Protein AF-A0A2N6FD66-F1 (afdb_monomer_lite)

Structure (mmCIF, N/CA/C/O backbone):
data_AF-A0A2N6FD66-F1
#
_entry.id   AF-A0A2N6FD66-F1
#
loop_
_atom_site.group_PDB
_atom_site.id
_atom_site.type_symbol
_atom_site.label_atom_id
_atom_site.label_alt_id
_atom_site.label_comp_id
_atom_site.label_asym_id
_atom_site.label_entity_id
_atom_site.label_seq_id
_atom_site.pdbx_PDB_ins_code
_atom_site.Cartn_x
_atom_site.Cartn_y
_atom_site.Cartn_z
_atom_site.occupancy
_atom_site.B_iso_or_equiv
_atom_site.auth_seq_id
_atom_site.auth_comp_id
_atom_site.auth_asym_id
_atom_site.auth_atom_id
_atom_site.pdbx_PDB_model_num
ATOM 1 N N . LEU A 1 1 ? -3.215 10.072 -22.986 1.00 61.66 1 LEU A N 1
ATOM 2 C CA . LEU A 1 1 ? -4.309 9.114 -23.283 1.00 61.66 1 LEU A CA 1
ATOM 3 C C . LEU A 1 1 ? -3.879 7.659 -23.077 1.00 61.66 1 LEU A C 1
ATOM 5 O O . LEU A 1 1 ? -4.654 6.910 -22.506 1.00 61.66 1 LEU A O 1
ATOM 9 N N . LEU A 1 2 ? -2.648 7.268 -23.438 1.00 75.88 2 LEU A N 1
ATOM 10 C CA . LEU A 1 2 ? -2.167 5.877 -23.323 1.00 75.88 2 LEU A CA 1
ATOM 11 C C . LEU A 1 2 ? -2.160 5.300 -21.889 1.00 75.88 2 LEU A C 1
ATOM 13 O O . LEU A 1 2 ? -2.438 4.125 -21.712 1.00 75.88 2 LEU A O 1
ATOM 17 N N . MET A 1 3 ? -1.961 6.125 -20.858 1.00 81.44 3 MET A N 1
ATOM 18 C CA . MET A 1 3 ? -1.964 5.690 -19.447 1.00 81.44 3 MET A CA 1
ATOM 19 C C . MET A 1 3 ? -3.354 5.466 -18.827 1.00 81.44 3 MET A C 1
ATOM 21 O O . MET A 1 3 ? -3.463 4.837 -17.774 1.00 81.44 3 MET A O 1
ATOM 25 N N . GLN A 1 4 ? -4.420 6.012 -19.429 1.00 85.25 4 GLN A N 1
ATOM 26 C CA . GLN A 1 4 ? -5.766 5.996 -18.835 1.00 85.25 4 GLN A CA 1
ATOM 27 C C . GLN A 1 4 ? -6.360 4.585 -18.697 1.00 85.25 4 GLN A C 1
ATOM 29 O O . GLN A 1 4 ? -6.889 4.289 -17.626 1.00 85.25 4 GLN A O 1
ATOM 34 N N . PRO A 1 5 ? -6.260 3.694 -19.704 1.00 84.75 5 PRO A N 1
ATOM 35 C CA . PRO A 1 5 ? -6.760 2.326 -19.573 1.00 84.75 5 PRO A CA 1
ATOM 36 C C . PRO A 1 5 ? -6.063 1.543 -18.454 1.00 84.75 5 PRO A C 1
ATOM 38 O O . PRO A 1 5 ? -6.702 0.765 -17.753 1.00 84.75 5 PRO A O 1
ATOM 41 N N . ILE A 1 6 ? -4.767 1.792 -18.250 1.00 84.31 6 ILE A N 1
ATOM 42 C CA . ILE A 1 6 ? -3.965 1.113 -17.227 1.00 84.31 6 ILE A CA 1
ATOM 43 C C . ILE A 1 6 ? -4.369 1.582 -15.833 1.00 84.31 6 ILE A C 1
ATOM 45 O O . ILE A 1 6 ? -4.641 0.762 -14.961 1.00 84.31 6 ILE A O 1
ATOM 49 N N . HIS A 1 7 ? -4.497 2.897 -15.640 1.00 86.94 7 HIS A N 1
ATOM 50 C CA . HIS A 1 7 ? -4.981 3.452 -14.375 1.00 86.94 7 HIS A CA 1
ATOM 51 C C . HIS A 1 7 ? -6.390 2.966 -14.041 1.00 86.94 7 HIS A C 1
ATOM 53 O O . HIS A 1 7 ? -6.679 2.692 -12.880 1.00 86.94 7 HIS A O 1
ATOM 59 N N . LEU A 1 8 ? -7.260 2.823 -15.045 1.00 89.38 8 LEU A N 1
ATOM 60 C CA . LEU A 1 8 ? -8.603 2.291 -14.841 1.00 89.38 8 LEU A CA 1
ATOM 61 C C . LEU A 1 8 ? -8.563 0.840 -14.340 1.00 89.38 8 LEU A C 1
ATOM 63 O O . LEU A 1 8 ? -9.280 0.501 -13.401 1.00 89.38 8 LEU A O 1
ATOM 67 N N . ALA A 1 9 ? -7.714 -0.003 -14.934 1.00 89.06 9 ALA A N 1
ATOM 68 C CA . ALA A 1 9 ? -7.561 -1.396 -14.520 1.00 89.06 9 ALA A CA 1
ATOM 69 C C . ALA A 1 9 ? -6.971 -1.518 -13.104 1.00 89.06 9 ALA A C 1
ATOM 71 O O . ALA A 1 9 ? -7.523 -2.242 -12.275 1.00 89.06 9 ALA A O 1
ATOM 72 N N . ILE A 1 10 ? -5.900 -0.773 -12.806 1.00 87.75 10 ILE A N 1
ATOM 73 C CA . ILE A 1 10 ? -5.278 -0.752 -11.472 1.00 87.75 10 ILE A CA 1
ATOM 74 C C . ILE A 1 10 ? -6.279 -0.239 -10.432 1.00 87.75 10 ILE A C 1
ATOM 76 O O . ILE A 1 10 ? -6.500 -0.898 -9.419 1.00 87.75 10 ILE A O 1
ATOM 80 N N . GLY A 1 11 ? -6.948 0.883 -10.713 1.00 91.69 11 GLY A N 1
ATOM 81 C CA . GLY A 1 11 ? -7.931 1.480 -9.809 1.00 91.69 11 GLY A CA 1
ATOM 82 C C . GLY A 1 11 ? -9.134 0.572 -9.542 1.00 91.69 11 GLY A C 1
ATOM 83 O O . GLY A 1 11 ? -9.648 0.549 -8.426 1.00 91.69 11 GLY A O 1
ATOM 84 N N . LEU A 1 12 ? -9.563 -0.228 -10.525 1.00 95.06 12 LEU A N 1
ATOM 85 C CA . LEU A 1 12 ? -10.611 -1.231 -10.323 1.00 95.06 12 LEU A CA 1
ATOM 86 C C . LEU A 1 12 ? -10.163 -2.323 -9.341 1.00 95.06 12 LEU A C 1
ATOM 88 O O . LEU A 1 12 ? -10.900 -2.651 -8.410 1.00 95.06 12 LEU A O 1
ATOM 92 N N . VAL A 1 13 ? -8.960 -2.873 -9.530 1.00 93.44 13 VAL A N 1
ATOM 93 C CA . VAL A 1 13 ? -8.405 -3.914 -8.648 1.00 93.44 13 VAL A CA 1
ATOM 94 C C . VAL A 1 13 ? -8.184 -3.372 -7.234 1.00 93.44 13 VAL A C 1
ATOM 96 O O . VAL A 1 13 ? -8.580 -4.014 -6.260 1.00 93.44 13 VAL A O 1
ATOM 99 N N . GLU A 1 14 ? -7.619 -2.172 -7.108 1.00 93.69 14 GLU A N 1
ATOM 100 C CA . GLU A 1 14 ? -7.413 -1.499 -5.821 1.00 93.69 14 GLU A CA 1
ATOM 101 C C . GLU A 1 14 ? -8.743 -1.205 -5.112 1.00 93.69 14 GLU A C 1
ATOM 103 O O . GLU A 1 14 ? -8.880 -1.436 -3.905 1.00 93.69 14 GLU A O 1
ATOM 108 N N . GLY A 1 15 ? -9.755 -0.760 -5.860 1.00 96.38 15 GLY A N 1
ATOM 109 C CA . GLY A 1 15 ? -11.100 -0.534 -5.341 1.00 96.38 15 GLY A CA 1
ATOM 110 C C . GLY A 1 15 ? -11.723 -1.810 -4.774 1.00 96.38 15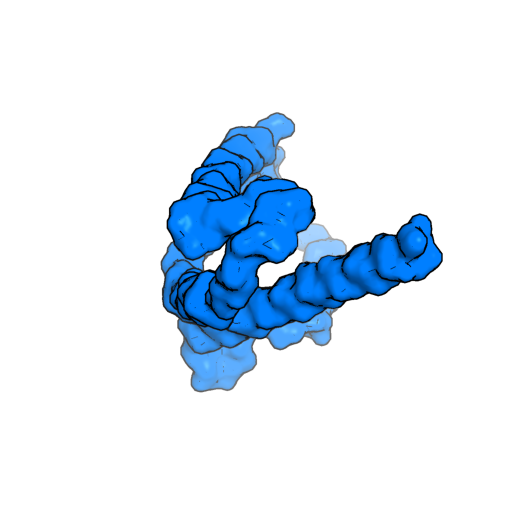 GLY A C 1
ATOM 111 O O . GLY A 1 15 ? -12.267 -1.792 -3.669 1.00 96.38 15 GLY A O 1
ATOM 112 N N . LEU A 1 16 ? -11.590 -2.939 -5.479 1.00 97.12 16 LEU A N 1
ATOM 113 C CA . LEU A 1 16 ? -12.058 -4.245 -4.999 1.00 97.12 16 LEU A CA 1
ATOM 114 C C . LEU A 1 16 ? -11.296 -4.715 -3.752 1.00 97.12 16 LEU A C 1
ATOM 116 O O . LEU A 1 16 ? -11.915 -5.204 -2.800 1.00 97.12 16 LEU A O 1
ATOM 120 N N . ALA A 1 17 ? -9.973 -4.536 -3.720 1.00 94.06 17 ALA A N 1
ATOM 121 C CA . ALA A 1 17 ? -9.157 -4.857 -2.550 1.00 94.06 17 ALA A CA 1
ATOM 122 C C . ALA A 1 17 ? -9.589 -4.025 -1.330 1.00 94.06 17 ALA A C 1
ATOM 124 O O . ALA A 1 17 ? -9.827 -4.567 -0.248 1.00 94.06 17 ALA A O 1
ATOM 125 N N . THR A 1 18 ? -9.794 -2.722 -1.522 1.00 94.62 18 THR A N 1
ATOM 126 C CA . THR A 1 18 ? -10.256 -1.800 -0.476 1.00 94.62 18 THR A CA 1
ATOM 127 C C . THR A 1 18 ? -11.651 -2.168 0.023 1.00 94.62 18 THR A C 1
ATOM 129 O O . THR A 1 18 ? -11.868 -2.269 1.231 1.00 94.62 18 THR A O 1
ATOM 132 N N . ALA A 1 19 ? -12.590 -2.435 -0.889 1.00 95.75 19 ALA A N 1
ATOM 133 C CA . ALA A 1 19 ? -13.940 -2.868 -0.537 1.00 95.75 19 ALA A CA 1
ATOM 134 C C . ALA A 1 19 ? -13.919 -4.161 0.290 1.00 95.75 19 ALA A C 1
ATOM 136 O O . ALA A 1 19 ? -14.624 -4.263 1.292 1.00 95.75 19 ALA A O 1
ATOM 137 N N . THR A 1 20 ? -13.056 -5.114 -0.073 1.00 95.06 20 THR A N 1
ATOM 138 C CA . THR A 1 20 ? -12.879 -6.369 0.671 1.00 95.06 20 THR A CA 1
ATOM 139 C C . THR A 1 20 ? -12.423 -6.110 2.106 1.00 95.06 20 THR A C 1
ATOM 141 O O . THR A 1 20 ? -12.998 -6.665 3.043 1.00 95.06 20 THR A O 1
ATOM 144 N N . VAL A 1 21 ? -11.440 -5.224 2.306 1.00 92.94 21 VAL A N 1
ATOM 145 C CA . VAL A 1 21 ? -10.968 -4.845 3.649 1.00 92.94 21 VAL A CA 1
ATOM 146 C C . VAL A 1 21 ? -12.076 -4.163 4.454 1.00 92.94 21 VAL A C 1
ATOM 148 O O . VAL A 1 21 ? -12.266 -4.491 5.625 1.00 92.94 21 VAL A O 1
ATOM 151 N N . ILE A 1 22 ? -12.841 -3.256 3.840 1.00 92.56 22 ILE A N 1
ATOM 152 C CA . ILE A 1 22 ? -13.953 -2.563 4.508 1.00 92.56 22 ILE A CA 1
ATOM 153 C C . ILE A 1 22 ? -15.044 -3.554 4.924 1.00 92.56 22 ILE A C 1
ATOM 155 O O . ILE A 1 22 ? -15.485 -3.516 6.069 1.00 92.56 22 ILE A O 1
ATOM 159 N N . ILE A 1 23 ? -15.450 -4.470 4.038 1.00 93.00 23 ILE A N 1
ATOM 160 C CA . ILE A 1 23 ? -16.459 -5.500 4.339 1.00 93.00 23 ILE A CA 1
ATOM 161 C C . ILE A 1 23 ? -15.958 -6.441 5.442 1.00 93.00 23 ILE A C 1
ATOM 163 O O . ILE A 1 23 ? -16.711 -6.780 6.359 1.00 93.00 23 ILE A O 1
ATOM 167 N N . PHE A 1 24 ? -14.682 -6.835 5.405 1.00 92.00 24 PHE A N 1
ATOM 168 C CA . PHE A 1 24 ? -14.067 -7.622 6.473 1.00 92.00 24 PHE A CA 1
ATOM 169 C C . PHE A 1 24 ? -14.116 -6.886 7.817 1.00 92.00 24 PHE A C 1
ATOM 171 O O . PHE A 1 24 ? -14.499 -7.477 8.824 1.00 92.00 24 PHE A O 1
ATOM 178 N N . LEU A 1 25 ? -13.799 -5.590 7.851 1.00 89.69 25 LEU A N 1
ATOM 179 C CA . LEU A 1 25 ? -13.914 -4.788 9.071 1.00 89.69 25 LEU A CA 1
ATOM 180 C C . LEU A 1 25 ? -15.368 -4.649 9.531 1.00 89.69 25 LEU A C 1
ATOM 182 O O . LEU A 1 25 ? -15.631 -4.821 10.717 1.00 89.69 25 LEU A O 1
ATOM 186 N N . ALA A 1 26 ? -16.306 -4.402 8.616 1.00 88.38 26 ALA A N 1
ATOM 187 C CA . ALA A 1 26 ? -17.731 -4.272 8.921 1.00 88.38 26 ALA A CA 1
ATOM 188 C C . ALA A 1 26 ? -18.312 -5.547 9.546 1.00 88.38 26 ALA A C 1
ATOM 190 O O . ALA A 1 26 ? -19.139 -5.480 10.450 1.00 88.38 26 ALA A O 1
ATOM 191 N N . THR A 1 27 ? -17.857 -6.713 9.086 1.00 87.12 27 THR A N 1
ATOM 192 C CA . THR A 1 27 ? -18.321 -8.017 9.578 1.00 87.12 27 THR A CA 1
ATOM 193 C C . THR A 1 27 ? -17.593 -8.456 10.846 1.00 87.12 27 THR A C 1
ATOM 195 O O . THR A 1 27 ? -18.226 -8.928 11.789 1.00 87.12 27 THR A O 1
ATOM 198 N N . ALA A 1 28 ? -16.270 -8.286 10.907 1.00 86.56 28 ALA A N 1
ATOM 199 C CA . ALA A 1 28 ? -15.470 -8.714 12.050 1.00 86.56 28 ALA A CA 1
ATOM 200 C C . ALA A 1 28 ? -15.584 -7.755 13.245 1.00 86.56 28 ALA A C 1
ATOM 202 O O . ALA A 1 28 ? -15.521 -8.204 14.392 1.00 86.56 28 ALA A O 1
ATOM 203 N N . ARG A 1 29 ? -15.700 -6.443 12.991 1.00 82.50 29 ARG A N 1
ATOM 204 C CA . ARG A 1 29 ? -15.714 -5.352 13.983 1.00 82.50 29 ARG A CA 1
ATOM 205 C C . ARG A 1 29 ? -16.618 -4.184 13.545 1.00 82.50 29 ARG A C 1
ATOM 207 O O . ARG A 1 29 ? -16.110 -3.082 13.318 1.00 82.50 29 ARG A O 1
ATOM 214 N N . PRO A 1 30 ? -17.947 -4.391 13.509 1.00 80.31 30 PRO A N 1
ATOM 215 C CA . PRO A 1 30 ? -18.909 -3.331 13.187 1.00 80.31 30 PRO A CA 1
ATOM 216 C C . PRO A 1 30 ? -18.763 -2.107 14.105 1.00 80.31 30 PRO A C 1
ATOM 218 O O . PRO A 1 30 ? -18.893 -0.982 13.636 1.00 80.31 30 PRO A O 1
ATOM 221 N N . ASP A 1 31 ? -18.330 -2.312 15.360 1.00 79.56 31 ASP A N 1
ATOM 222 C CA . ASP A 1 31 ? -18.060 -1.239 16.333 1.00 79.56 31 ASP A CA 1
ATOM 223 C C . ASP A 1 31 ? -17.068 -0.156 15.846 1.00 79.56 31 ASP A C 1
ATOM 225 O O . ASP A 1 31 ? -16.971 0.899 16.461 1.00 79.56 31 ASP A O 1
ATOM 229 N N . ILE A 1 32 ? -16.254 -0.427 14.816 1.00 78.94 32 ILE A N 1
ATOM 230 C CA . ILE A 1 32 ? -15.319 0.558 14.238 1.00 78.94 32 ILE A CA 1
ATOM 231 C C . ILE A 1 32 ? -16.052 1.539 13.312 1.00 78.94 32 ILE A C 1
ATOM 233 O O . ILE A 1 32 ? -15.611 2.677 13.150 1.00 78.94 32 ILE A O 1
ATOM 237 N N . LEU A 1 33 ? -17.130 1.077 12.675 1.00 75.94 33 LEU A N 1
ATOM 238 C CA . LEU A 1 33 ? -17.920 1.840 11.711 1.00 75.94 33 LEU A CA 1
ATOM 239 C C . LEU A 1 33 ? -19.091 2.556 12.387 1.00 75.94 33 LEU A C 1
ATOM 241 O O . LEU A 1 33 ? -19.465 3.649 11.962 1.00 75.94 33 LEU A O 1
ATOM 245 N N . ASP A 1 34 ? -19.620 1.969 13.459 1.00 71.50 34 ASP A N 1
ATOM 246 C CA . ASP A 1 34 ? -20.636 2.596 14.292 1.00 71.50 34 ASP A CA 1
ATOM 247 C C . ASP A 1 34 ? -20.009 3.728 15.125 1.00 71.50 34 ASP A C 1
ATOM 249 O O . ASP A 1 34 ? -18.950 3.585 15.739 1.00 71.50 34 ASP A O 1
ATOM 253 N N . GLY A 1 35 ? -20.640 4.904 15.113 1.00 62.16 35 GLY A N 1
ATOM 254 C CA . GLY A 1 35 ? -20.122 6.105 15.770 1.00 62.16 35 GLY A CA 1
ATOM 255 C C . GLY A 1 35 ? -19.907 5.965 17.288 1.00 62.16 35 GLY A C 1
ATOM 256 O O . GLY A 1 35 ? -20.415 5.064 17.954 1.00 62.16 35 GLY A O 1
ATOM 257 N N . VAL A 1 36 ? -19.175 6.934 17.852 1.00 59.06 36 VAL A N 1
ATOM 258 C CA . VAL A 1 36 ? -18.703 6.971 19.255 1.00 59.06 36 VAL A CA 1
ATOM 259 C C . VAL A 1 36 ? -19.819 6.781 20.299 1.00 59.06 36 VAL A C 1
ATOM 261 O O . VAL A 1 36 ? -19.550 6.257 21.378 1.00 59.06 36 VAL A O 1
ATOM 264 N N . GLU A 1 37 ? -21.063 7.157 19.992 1.00 55.31 37 GLU A N 1
ATOM 265 C CA . GLU A 1 37 ? -22.193 7.066 20.929 1.00 55.31 37 GLU A CA 1
ATOM 266 C C . GLU A 1 37 ? -22.656 5.625 21.204 1.00 55.31 37 GLU A C 1
ATOM 268 O O . GLU A 1 37 ? -23.060 5.325 22.325 1.00 55.31 37 GLU A O 1
ATOM 273 N N . VAL A 1 38 ? -22.521 4.701 20.242 1.00 51.88 38 VAL A N 1
ATOM 274 C CA . VAL A 1 38 ? -22.852 3.273 20.448 1.00 51.88 38 VAL A CA 1
ATOM 275 C C . VAL A 1 38 ? -21.690 2.538 21.132 1.00 51.88 38 VAL A C 1
ATOM 277 O O . VAL A 1 38 ? -21.896 1.652 21.965 1.00 51.88 38 VAL A O 1
ATOM 280 N N . ALA A 1 39 ? -20.452 2.969 20.869 1.00 51.91 39 ALA A N 1
ATOM 281 C CA . ALA A 1 39 ? -19.235 2.390 21.441 1.00 51.91 39 ALA A CA 1
ATOM 282 C C . ALA A 1 39 ? -19.123 2.542 22.973 1.00 51.91 39 ALA A C 1
ATOM 284 O O . ALA A 1 39 ? -18.397 1.778 23.606 1.00 51.91 39 ALA A O 1
ATOM 285 N N . ALA A 1 40 ? -19.841 3.491 23.585 1.00 52.81 40 ALA A N 1
ATOM 286 C CA . ALA A 1 40 ? -19.893 3.643 25.042 1.00 52.81 40 ALA A CA 1
ATOM 287 C C . ALA A 1 40 ? -20.742 2.557 25.737 1.00 52.81 40 ALA A C 1
ATOM 289 O O . ALA A 1 40 ? -20.496 2.245 26.902 1.00 52.81 40 ALA A O 1
ATOM 290 N N . ALA A 1 41 ? -21.713 1.964 25.031 1.00 52.34 41 ALA A N 1
ATOM 291 C CA . ALA A 1 41 ? -22.584 0.906 25.550 1.00 52.34 41 ALA A CA 1
ATOM 292 C C . ALA A 1 41 ? -22.074 -0.512 25.219 1.00 52.34 41 ALA A C 1
ATOM 294 O O . ALA A 1 41 ? -22.431 -1.478 25.895 1.00 52.34 41 ALA A O 1
ATOM 295 N N . GLN A 1 42 ? -21.219 -0.644 24.200 1.00 53.97 42 GLN A N 1
ATOM 296 C CA . GLN A 1 42 ? -20.722 -1.924 23.702 1.00 53.97 42 GLN A CA 1
ATOM 297 C C . GLN A 1 42 ? -19.352 -2.250 24.314 1.00 53.97 42 GLN A C 1
ATOM 299 O O . GLN A 1 42 ? -18.378 -1.518 24.153 1.00 53.97 42 GLN A O 1
ATOM 304 N N . GLN A 1 43 ? -19.266 -3.371 25.032 1.00 56.69 43 GLN A N 1
ATOM 305 C CA . GLN A 1 43 ? -18.043 -3.885 25.649 1.00 56.69 43 GLN A CA 1
ATOM 306 C C . GLN A 1 43 ? -16.898 -3.907 24.616 1.00 56.69 43 GLN A C 1
ATOM 308 O O . GLN A 1 43 ? -16.943 -4.684 23.663 1.00 56.69 43 GLN A O 1
ATOM 313 N N . VAL A 1 44 ? -15.893 -3.034 24.776 1.00 60.97 44 VAL A N 1
ATOM 314 C CA . VAL A 1 44 ? -14.823 -2.802 23.788 1.00 60.97 44 VAL A CA 1
ATOM 315 C C . VAL A 1 44 ? -14.096 -4.113 23.479 1.00 60.97 44 VAL A C 1
ATOM 317 O O . VAL A 1 44 ? -13.201 -4.544 24.209 1.00 60.97 44 VAL A O 1
ATOM 320 N N . ARG A 1 45 ? -14.479 -4.781 22.385 1.00 66.44 45 ARG A N 1
ATOM 321 C CA . ARG A 1 45 ? -13.815 -6.011 21.948 1.00 66.44 45 ARG A CA 1
ATOM 322 C C . ARG A 1 45 ? -12.374 -5.693 21.550 1.00 66.44 45 ARG A C 1
ATOM 324 O O . ARG A 1 45 ? -12.068 -4.659 20.949 1.00 66.44 45 ARG A O 1
ATOM 331 N N . SER A 1 46 ? -11.459 -6.600 21.868 1.00 76.56 46 SER A N 1
ATOM 332 C CA . SER A 1 46 ? -10.038 -6.454 21.540 1.00 76.56 46 SER A CA 1
ATOM 333 C C . SER A 1 46 ? -9.830 -6.422 20.017 1.00 76.56 46 SER A C 1
ATOM 335 O O . SER A 1 46 ? -10.300 -7.306 19.302 1.00 76.56 46 SER A O 1
ATOM 337 N N . LEU A 1 47 ? -9.109 -5.417 19.503 1.00 83.06 47 LEU A N 1
ATOM 338 C CA . LEU A 1 47 ? -8.739 -5.316 18.077 1.00 83.06 47 LEU A CA 1
ATOM 339 C C . LEU A 1 47 ? -7.619 -6.285 17.669 1.00 83.06 47 LEU A C 1
ATOM 341 O O . LEU A 1 47 ? -7.303 -6.387 16.487 1.00 83.06 47 LEU A O 1
ATOM 345 N N . ARG A 1 48 ? -7.028 -7.018 18.625 1.00 85.69 48 ARG A N 1
ATOM 346 C CA . ARG A 1 48 ? -5.849 -7.862 18.381 1.00 85.69 48 ARG A CA 1
ATOM 347 C C . ARG A 1 48 ? -6.080 -8.885 17.271 1.00 85.69 48 ARG A C 1
ATOM 349 O O . ARG A 1 48 ? -5.206 -9.049 16.435 1.00 85.69 48 ARG A O 1
ATOM 356 N N . GLY A 1 49 ? -7.251 -9.524 17.231 1.00 86.38 49 GLY A N 1
ATOM 357 C CA . GLY A 1 49 ? -7.570 -10.523 16.204 1.00 86.38 49 GLY A CA 1
ATOM 358 C C . GLY A 1 49 ? -7.574 -9.943 14.787 1.00 86.38 49 GLY A C 1
ATOM 359 O O . GLY A 1 49 ? -6.949 -10.506 13.896 1.00 86.38 49 GLY A O 1
ATOM 360 N N . VAL A 1 50 ? -8.201 -8.777 14.596 1.00 87.75 50 VAL A N 1
ATOM 361 C CA . VAL A 1 50 ? -8.242 -8.085 13.294 1.00 87.75 50 VAL A CA 1
ATOM 362 C C . VAL A 1 50 ? -6.850 -7.636 12.870 1.00 87.75 50 VAL A C 1
ATOM 364 O O . VAL A 1 50 ? -6.459 -7.858 11.730 1.00 87.75 50 VAL A O 1
ATOM 367 N N . VAL A 1 51 ? -6.078 -7.056 13.792 1.00 89.50 51 VAL A N 1
ATOM 368 C CA . VAL A 1 51 ? -4.705 -6.618 13.504 1.00 89.50 51 VAL A CA 1
ATOM 369 C C . VAL A 1 51 ? -3.828 -7.804 13.104 1.00 89.50 51 VAL A C 1
ATOM 371 O O . VAL A 1 51 ? -3.108 -7.712 12.117 1.00 89.50 51 VAL A O 1
ATOM 374 N N . MET A 1 52 ? -3.916 -8.930 13.817 1.00 91.94 52 MET A N 1
ATOM 375 C CA . MET A 1 52 ? -3.155 -10.136 13.476 1.00 91.94 52 MET A CA 1
ATOM 376 C C . MET A 1 52 ? -3.566 -10.721 12.123 1.00 91.94 52 MET A C 1
ATOM 378 O O . MET A 1 52 ? -2.696 -11.137 11.363 1.00 91.94 52 MET A O 1
ATOM 382 N N . ALA A 1 53 ? -4.863 -10.723 11.798 1.00 91.75 53 ALA A N 1
ATOM 383 C CA . ALA A 1 53 ? -5.348 -11.183 10.499 1.00 91.75 53 ALA A CA 1
ATOM 384 C C . ALA A 1 53 ? -4.816 -10.307 9.353 1.00 91.75 53 ALA A C 1
ATOM 386 O O . ALA A 1 53 ? -4.280 -10.832 8.381 1.00 91.75 53 ALA A O 1
ATOM 387 N N . LEU A 1 54 ? -4.892 -8.979 9.493 1.00 91.19 54 LEU A N 1
ATOM 388 C CA . LEU A 1 54 ? -4.359 -8.049 8.494 1.00 91.19 54 LEU A CA 1
ATOM 389 C C . LEU A 1 54 ? -2.839 -8.177 8.356 1.00 91.19 54 LEU A C 1
ATOM 391 O O . LEU A 1 54 ? -2.343 -8.238 7.238 1.00 91.19 54 LEU A O 1
ATOM 395 N N . LEU A 1 55 ? -2.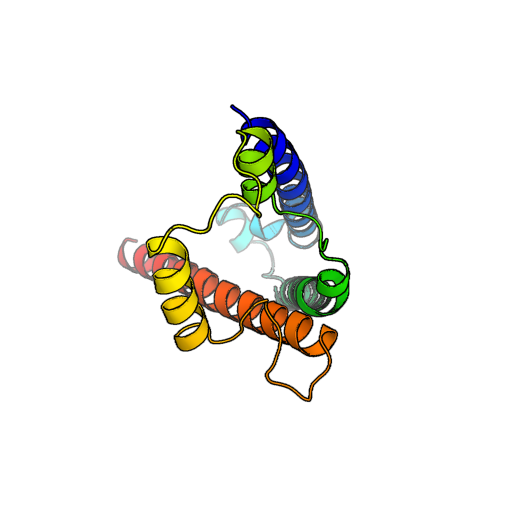104 -8.294 9.466 1.00 92.62 55 LEU A N 1
ATOM 396 C CA . LEU A 1 55 ? -0.657 -8.527 9.435 1.00 92.62 55 LEU A CA 1
ATOM 397 C C . LEU A 1 55 ? -0.299 -9.825 8.706 1.00 92.62 55 LEU A C 1
ATOM 399 O O . LEU A 1 55 ? 0.627 -9.830 7.900 1.00 92.62 55 LEU A O 1
ATOM 403 N N . ALA A 1 56 ? -1.037 -10.909 8.957 1.00 94.12 56 ALA A N 1
ATOM 404 C CA . ALA A 1 56 ? -0.819 -12.176 8.268 1.00 94.12 56 ALA A CA 1
ATOM 405 C C . ALA A 1 56 ? -1.026 -12.030 6.753 1.00 94.12 56 ALA A C 1
ATOM 407 O O . ALA A 1 56 ? -0.181 -12.475 5.979 1.00 94.12 56 ALA A O 1
ATOM 408 N N . VAL A 1 57 ? -2.097 -11.353 6.327 1.00 93.44 57 VAL A N 1
ATOM 409 C CA . VAL A 1 57 ? -2.350 -11.073 4.904 1.00 93.44 57 VAL A CA 1
ATOM 410 C C . VAL A 1 57 ? -1.236 -10.213 4.307 1.00 93.44 57 VAL A C 1
ATOM 412 O O . VAL A 1 57 ? -0.716 -10.560 3.252 1.00 93.44 57 VAL A O 1
ATOM 415 N N . THR A 1 58 ? -0.809 -9.146 4.985 1.00 92.19 58 THR A N 1
ATOM 416 C CA . THR A 1 58 ? 0.282 -8.278 4.516 1.00 92.19 58 THR A CA 1
ATOM 417 C C . THR A 1 58 ? 1.585 -9.052 4.317 1.00 92.19 58 THR A C 1
ATOM 419 O O . THR A 1 58 ? 2.235 -8.894 3.287 1.00 92.19 58 THR A O 1
ATOM 422 N N . ILE A 1 59 ? 1.948 -9.924 5.263 1.00 93.25 59 ILE A N 1
ATOM 423 C CA . ILE A 1 59 ? 3.145 -10.772 5.158 1.00 93.25 59 ILE A CA 1
ATOM 424 C C . ILE A 1 59 ? 3.016 -11.754 3.991 1.00 93.25 59 ILE A C 1
ATOM 426 O O . ILE A 1 59 ? 3.972 -11.940 3.243 1.00 93.25 59 ILE A O 1
ATOM 430 N N . LEU A 1 60 ? 1.845 -12.370 3.806 1.00 93.25 60 LEU A N 1
ATOM 431 C CA . LEU A 1 60 ? 1.611 -13.284 2.687 1.00 93.25 60 LEU A CA 1
ATOM 432 C C . LEU A 1 60 ? 1.706 -12.563 1.339 1.00 93.25 60 LEU A C 1
ATOM 434 O O . LEU A 1 60 ? 2.345 -13.068 0.418 1.00 93.25 60 LEU A O 1
ATOM 438 N N . VAL A 1 61 ? 1.111 -11.375 1.222 1.00 90.88 61 VAL A N 1
ATOM 439 C CA . VAL A 1 61 ? 1.121 -10.601 -0.023 1.00 90.88 61 VAL A CA 1
ATOM 440 C C . VAL A 1 61 ? 2.524 -10.078 -0.335 1.00 90.88 61 VAL A C 1
ATOM 442 O O . VAL A 1 61 ? 3.046 -10.351 -1.413 1.00 90.88 61 VAL A O 1
ATOM 445 N N . GLY A 1 62 ? 3.165 -9.392 0.616 1.00 85.88 62 GLY A N 1
ATOM 446 C CA . GLY A 1 62 ? 4.496 -8.808 0.426 1.00 85.88 62 GLY A CA 1
ATOM 447 C C . GLY A 1 62 ? 5.637 -9.829 0.411 1.00 85.88 62 GLY A C 1
ATOM 448 O O . GLY A 1 62 ? 6.688 -9.557 -0.154 1.00 85.88 62 GLY A O 1
ATOM 449 N N . GLY A 1 63 ? 5.448 -11.000 1.020 1.00 87.19 63 GLY A N 1
ATOM 450 C CA . GLY A 1 63 ? 6.470 -12.041 1.104 1.00 87.19 63 GLY A CA 1
ATOM 451 C C . GLY A 1 63 ? 6.362 -13.106 0.015 1.00 87.19 63 GLY A C 1
ATOM 452 O O . GLY A 1 63 ? 7.380 -13.459 -0.574 1.00 87.19 63 GLY A O 1
ATOM 453 N N . PHE A 1 64 ? 5.157 -13.630 -0.236 1.00 88.62 64 PHE A N 1
ATOM 454 C CA . PHE A 1 64 ? 4.941 -14.776 -1.129 1.00 88.62 64 PHE A CA 1
ATOM 455 C C . PHE A 1 64 ? 4.322 -14.373 -2.467 1.00 88.62 64 PHE A C 1
ATOM 457 O O . PHE A 1 64 ? 4.865 -14.707 -3.517 1.00 88.62 64 PHE A O 1
ATOM 464 N N . PHE A 1 65 ? 3.208 -13.633 -2.458 1.00 87.12 65 PHE A N 1
ATOM 465 C CA . PHE A 1 65 ? 2.553 -13.246 -3.714 1.00 87.12 65 PHE A CA 1
ATOM 466 C C . PHE A 1 65 ? 3.385 -12.259 -4.541 1.00 87.12 65 PHE A C 1
ATOM 468 O O . PHE A 1 65 ? 3.238 -12.233 -5.760 1.00 87.12 65 PHE A O 1
ATOM 475 N N . ALA A 1 66 ? 4.307 -11.522 -3.914 1.00 85.88 66 ALA A N 1
ATOM 476 C CA . ALA A 1 66 ? 5.263 -10.661 -4.605 1.00 85.88 66 ALA A CA 1
ATOM 477 C C . ALA A 1 66 ? 6.130 -11.414 -5.636 1.00 85.88 66 ALA A C 1
ATOM 479 O O . ALA A 1 66 ? 6.537 -10.823 -6.628 1.00 85.88 66 ALA A O 1
ATOM 480 N N . TRP A 1 67 ? 6.358 -12.724 -5.468 1.00 85.12 67 TRP A N 1
ATOM 481 C CA . TRP A 1 67 ? 7.090 -13.545 -6.449 1.00 85.12 67 TRP A CA 1
ATOM 482 C C . TRP A 1 67 ? 6.356 -13.726 -7.775 1.00 85.12 67 TRP A C 1
ATOM 484 O O . TRP A 1 67 ? 6.971 -14.064 -8.779 1.00 85.12 67 TRP A O 1
ATOM 494 N N . PHE A 1 68 ? 5.040 -13.529 -7.774 1.00 86.69 68 PHE A N 1
ATOM 495 C CA . PHE A 1 68 ? 4.202 -13.636 -8.964 1.00 86.69 68 PHE A CA 1
ATOM 496 C C . PHE A 1 68 ? 3.972 -12.271 -9.623 1.00 86.69 68 PHE A C 1
ATOM 498 O O . PHE A 1 68 ? 3.132 -12.159 -10.518 1.00 86.69 68 PHE A O 1
ATOM 505 N N . ALA A 1 69 ? 4.689 -11.230 -9.183 1.00 83.38 69 ALA A N 1
ATOM 506 C CA . ALA A 1 69 ? 4.711 -9.953 -9.878 1.00 83.38 69 ALA A CA 1
ATOM 507 C C . ALA A 1 69 ? 5.228 -10.152 -11.312 1.00 83.38 69 ALA A C 1
ATOM 509 O O . ALA A 1 69 ? 6.151 -10.929 -11.559 1.00 83.38 69 ALA A O 1
ATOM 510 N N . SER A 1 70 ? 4.588 -9.482 -12.269 1.00 78.81 70 SER A N 1
ATOM 511 C CA . SER A 1 70 ? 4.921 -9.645 -13.682 1.00 78.81 70 SER A CA 1
ATOM 512 C C . SER A 1 70 ? 6.295 -9.055 -13.995 1.00 78.81 70 SER A C 1
ATOM 514 O O . SER A 1 70 ? 6.619 -7.965 -13.535 1.00 78.81 70 SER A O 1
ATOM 516 N N . SER A 1 71 ? 7.069 -9.760 -14.821 1.00 78.44 71 SER A N 1
ATOM 517 C CA . SER A 1 71 ? 8.315 -9.257 -15.416 1.00 78.44 71 SER A CA 1
ATOM 518 C C . SER A 1 71 ? 8.086 -8.506 -16.737 1.00 78.44 71 SER A C 1
ATOM 520 O O . SER A 1 71 ? 9.047 -8.212 -17.441 1.00 78.44 71 SER A O 1
ATOM 522 N N . GLN A 1 72 ? 6.830 -8.281 -17.144 1.00 78.50 72 GLN A N 1
ATOM 523 C CA . GLN A 1 72 ? 6.501 -7.460 -18.315 1.00 78.50 72 GLN A CA 1
ATOM 524 C C . GLN A 1 72 ? 6.672 -5.965 -18.010 1.00 78.50 72 GLN A C 1
ATOM 526 O O . GLN A 1 72 ? 6.624 -5.593 -16.835 1.00 78.50 72 GLN A O 1
ATOM 531 N N . PRO A 1 73 ? 6.817 -5.124 -19.057 1.00 73.75 73 PRO A N 1
ATOM 532 C CA . PRO A 1 73 ? 6.914 -3.681 -18.894 1.00 73.75 73 PRO A CA 1
ATOM 533 C C . PRO A 1 73 ? 5.753 -3.152 -18.062 1.00 73.75 73 PRO A C 1
ATOM 535 O O . PRO A 1 73 ? 4.597 -3.567 -18.229 1.00 73.75 73 PRO A O 1
ATOM 538 N N . ASP A 1 74 ? 6.072 -2.237 -17.155 1.00 80.81 74 ASP A N 1
ATOM 539 C CA . ASP A 1 74 ? 5.065 -1.596 -16.331 1.00 80.81 74 ASP A CA 1
ATOM 540 C C . ASP A 1 74 ? 4.162 -0.682 -17.182 1.00 80.81 74 ASP A C 1
ATOM 542 O O . ASP A 1 74 ? 4.321 -0.516 -18.396 1.00 80.81 74 ASP A O 1
ATOM 546 N N . GLY A 1 75 ? 3.158 -0.074 -16.551 1.00 80.31 75 GLY A N 1
ATOM 547 C CA . GLY A 1 75 ? 2.235 0.790 -17.284 1.00 80.31 75 GLY A CA 1
ATOM 548 C C . GLY A 1 75 ? 2.904 1.994 -17.948 1.00 80.31 75 GLY A C 1
ATOM 549 O O . GLY A 1 75 ? 2.376 2.530 -18.926 1.00 80.31 75 GLY A O 1
ATOM 550 N N . LEU A 1 76 ? 4.059 2.406 -17.427 1.00 80.44 76 LEU A N 1
ATOM 551 C CA . LEU A 1 76 ? 4.836 3.522 -17.926 1.00 80.44 76 LEU A CA 1
ATOM 552 C C . LEU A 1 76 ? 5.642 3.117 -19.148 1.00 80.44 76 LEU A C 1
ATOM 554 O O . LEU A 1 76 ? 5.484 3.741 -20.199 1.00 80.44 76 LEU A O 1
ATOM 558 N N . GLU A 1 77 ? 6.417 2.048 -19.037 1.00 80.44 77 GLU A N 1
ATOM 559 C CA . GLU A 1 77 ? 7.175 1.460 -20.133 1.00 80.44 77 GLU A CA 1
ATOM 560 C C . GLU A 1 77 ? 6.258 1.090 -21.300 1.00 80.44 77 GLU A C 1
ATOM 562 O O . GLU A 1 77 ? 6.529 1.477 -22.435 1.00 80.44 77 GLU A O 1
ATOM 567 N N . TRP A 1 78 ? 5.104 0.471 -21.029 1.00 82.94 78 TRP A N 1
ATOM 568 C CA . TRP A 1 78 ? 4.113 0.164 -22.063 1.00 82.94 78 TRP A CA 1
ATOM 569 C C . TRP A 1 78 ? 3.599 1.421 -22.777 1.00 82.94 78 TRP A C 1
ATOM 571 O O . TRP A 1 78 ? 3.419 1.441 -23.998 1.00 82.94 78 TRP A O 1
ATOM 581 N N . ALA A 1 79 ? 3.339 2.497 -22.027 1.00 84.19 79 ALA A N 1
ATOM 582 C CA . ALA A 1 79 ? 2.854 3.745 -22.607 1.00 84.19 79 ALA A CA 1
ATOM 583 C C . ALA A 1 79 ? 3.939 4.461 -23.426 1.00 84.19 79 ALA A C 1
ATOM 585 O O . ALA A 1 79 ? 3.604 5.084 -24.435 1.00 84.19 79 ALA A O 1
ATOM 586 N N . LEU A 1 80 ? 5.206 4.366 -23.012 1.00 83.06 80 LEU A N 1
ATOM 587 C CA . LEU A 1 80 ? 6.359 4.883 -23.751 1.00 83.06 80 LEU A CA 1
ATOM 588 C C . LEU A 1 80 ? 6.584 4.104 -25.047 1.00 83.06 80 LEU A C 1
ATOM 590 O O . LEU A 1 80 ? 6.655 4.722 -26.111 1.00 83.06 80 LEU A O 1
ATOM 594 N N . GLU A 1 81 ? 6.573 2.773 -24.976 1.00 82.62 81 GLU A N 1
ATOM 595 C CA . GLU A 1 81 ? 6.662 1.896 -26.146 1.00 82.62 81 GLU A CA 1
ATOM 596 C C . GLU A 1 81 ? 5.550 2.239 -27.142 1.00 82.62 81 GLU A C 1
ATOM 598 O O . GLU A 1 81 ? 5.791 2.476 -28.328 1.00 82.62 81 GLU A O 1
ATOM 603 N N . LYS A 1 82 ? 4.311 2.391 -26.652 1.00 82.50 82 LYS A N 1
ATOM 604 C CA . LYS A 1 82 ? 3.172 2.733 -27.509 1.00 82.50 82 LYS A CA 1
ATOM 605 C C . LYS A 1 82 ? 3.210 4.163 -28.050 1.00 82.50 82 LYS A C 1
ATOM 607 O O . LYS A 1 82 ? 2.577 4.439 -29.071 1.00 82.50 82 LYS A O 1
ATOM 612 N N . ALA A 1 83 ? 3.946 5.058 -27.396 1.00 82.50 83 ALA A N 1
ATOM 613 C CA . ALA A 1 83 ? 4.228 6.406 -27.878 1.00 82.50 83 ALA A CA 1
ATOM 614 C C . ALA A 1 83 ? 5.395 6.458 -28.887 1.00 82.50 83 ALA A C 1
ATOM 616 O O . ALA A 1 83 ? 5.683 7.538 -29.402 1.00 82.50 83 ALA A O 1
ATOM 617 N N . GLY A 1 84 ? 6.021 5.318 -29.206 1.00 76.31 84 GLY A N 1
ATOM 618 C CA . GLY A 1 84 ? 7.113 5.212 -30.176 1.00 76.31 84 GLY A CA 1
ATOM 619 C C . GLY A 1 84 ? 8.510 5.368 -29.573 1.00 76.31 84 GLY A C 1
ATOM 620 O O . GLY A 1 84 ? 9.474 5.494 -30.323 1.00 76.31 84 GLY A O 1
ATOM 621 N N . PHE A 1 85 ? 8.630 5.365 -28.242 1.00 71.75 85 PHE A N 1
ATOM 622 C CA . PHE A 1 85 ? 9.915 5.279 -27.554 1.00 71.75 85 PHE A CA 1
ATOM 623 C C . PHE A 1 85 ? 10.241 3.799 -27.335 1.00 71.75 85 PHE A C 1
ATOM 625 O O . PHE A 1 85 ? 9.827 3.209 -26.340 1.00 71.75 85 PHE A O 1
ATOM 632 N N . GLU A 1 86 ? 10.943 3.173 -28.282 1.00 67.56 86 GLU A N 1
ATOM 633 C CA . GLU A 1 86 ? 11.481 1.826 -28.064 1.00 67.56 86 GLU A CA 1
ATOM 634 C C . GLU A 1 86 ? 12.639 1.892 -27.060 1.00 67.56 86 GLU A C 1
ATOM 636 O O . GLU A 1 86 ? 13.467 2.806 -27.119 1.00 67.56 86 GLU A O 1
ATOM 641 N N . SER A 1 87 ? 12.745 0.891 -26.185 1.00 59.91 87 SER A N 1
ATOM 642 C CA . SER A 1 87 ? 13.832 0.744 -25.201 1.00 59.91 87 SER A CA 1
ATOM 643 C C . SER A 1 87 ? 15.239 0.655 -25.821 1.00 59.91 87 SER A C 1
ATOM 645 O O . SER A 1 87 ? 16.228 0.764 -25.104 1.00 59.91 87 SER A O 1
ATOM 647 N N . ASN A 1 88 ? 15.327 0.499 -27.147 1.00 54.94 88 ASN A N 1
ATOM 648 C CA . ASN A 1 88 ? 16.556 0.460 -27.945 1.00 54.94 88 ASN A CA 1
ATOM 649 C C . ASN A 1 88 ? 16.834 1.745 -28.748 1.00 54.94 88 ASN A C 1
ATOM 651 O O . ASN A 1 88 ? 17.774 1.779 -29.543 1.00 54.94 88 ASN A O 1
ATOM 655 N N . THR A 1 89 ? 16.031 2.799 -28.580 1.00 54.81 89 THR A N 1
ATOM 656 C CA . THR A 1 89 ? 16.342 4.112 -29.166 1.00 54.81 89 THR A CA 1
ATOM 657 C C . THR A 1 89 ? 17.643 4.609 -28.539 1.00 54.81 89 THR A C 1
ATOM 659 O O . THR A 1 89 ? 17.743 4.559 -27.316 1.00 54.81 89 THR A O 1
ATOM 662 N N . GLU A 1 90 ? 18.623 5.049 -29.347 1.00 54.47 90 GLU A N 1
ATOM 663 C CA . GLU A 1 90 ? 19.956 5.485 -28.890 1.00 54.47 90 GLU A CA 1
ATOM 664 C C . GLU A 1 90 ? 19.861 6.235 -27.556 1.00 54.47 90 GLU A C 1
ATOM 666 O O . GLU A 1 90 ? 19.343 7.355 -27.487 1.00 54.47 90 GLU A O 1
ATOM 671 N N . LEU A 1 91 ? 20.292 5.563 -26.481 1.00 61.16 91 LEU A N 1
ATOM 672 C CA . LEU A 1 91 ? 20.224 6.092 -25.128 1.00 61.16 91 LEU A CA 1
ATOM 673 C C . LEU A 1 91 ? 20.984 7.411 -25.131 1.00 61.16 91 LEU A C 1
ATOM 675 O O . LEU A 1 91 ? 22.195 7.444 -25.342 1.00 61.16 91 LEU A O 1
ATOM 679 N N . SER A 1 92 ? 20.268 8.517 -24.945 1.00 67.06 92 SER A N 1
ATOM 680 C CA . SER A 1 92 ? 20.919 9.821 -24.916 1.00 67.06 92 SER A CA 1
ATOM 681 C C . SER A 1 92 ? 21.943 9.845 -23.771 1.00 67.06 92 SER A C 1
ATOM 683 O O . SER A 1 92 ? 21.742 9.194 -22.746 1.00 67.06 92 SER A O 1
ATOM 685 N N . GLU A 1 93 ? 23.020 10.622 -23.900 1.00 71.19 93 GLU A N 1
ATOM 686 C CA . GLU A 1 93 ? 24.056 10.797 -22.857 1.00 71.19 93 GLU A CA 1
ATOM 687 C C . GLU A 1 93 ? 23.467 11.070 -21.452 1.00 71.19 93 GLU A C 1
ATOM 689 O O . GLU A 1 93 ? 24.039 10.713 -20.416 1.00 71.19 93 GLU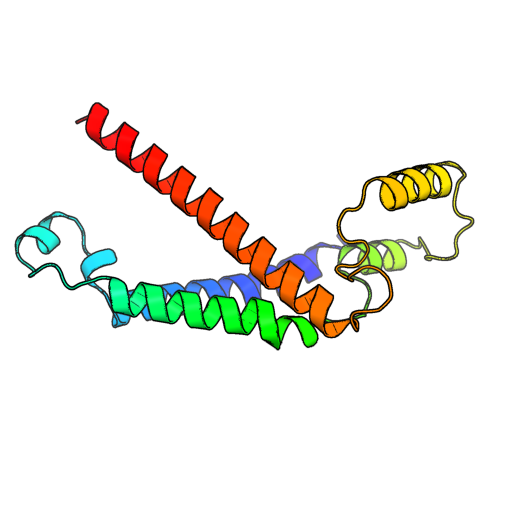 A O 1
ATOM 694 N N . THR A 1 94 ? 22.268 11.664 -21.402 1.00 73.38 94 THR A N 1
ATOM 695 C CA . THR A 1 94 ? 21.533 11.899 -20.154 1.00 73.38 94 THR A CA 1
ATOM 696 C C . THR A 1 94 ? 20.988 10.618 -19.512 1.00 73.38 94 THR A C 1
ATOM 698 O O . THR A 1 94 ? 21.054 10.509 -18.291 1.00 73.38 94 THR A O 1
ATOM 701 N N . HIS A 1 95 ? 20.521 9.629 -20.286 1.00 76.19 95 HIS A N 1
ATOM 702 C CA . HIS A 1 95 ? 20.079 8.332 -19.755 1.00 76.19 95 HIS A CA 1
ATOM 703 C C . HIS A 1 95 ? 21.243 7.582 -19.112 1.00 76.19 95 HIS A C 1
ATOM 705 O O . HIS A 1 95 ? 21.113 7.133 -17.978 1.00 76.19 95 HIS A O 1
ATOM 711 N N . HIS A 1 96 ? 22.403 7.525 -19.773 1.00 76.38 96 HIS A N 1
ATOM 712 C CA . HIS A 1 96 ? 23.590 6.877 -19.206 1.00 76.38 96 HIS A CA 1
ATOM 713 C C . HIS A 1 96 ? 24.058 7.545 -17.909 1.00 76.38 96 HIS A C 1
ATOM 715 O O . HIS A 1 96 ? 24.385 6.863 -16.938 1.00 76.38 96 HIS A O 1
ATOM 721 N N . SER A 1 97 ? 24.047 8.880 -17.864 1.00 82.31 97 SER A N 1
ATOM 722 C CA . SER A 1 97 ? 24.419 9.630 -16.660 1.00 82.31 97 SER A CA 1
ATOM 723 C C . SER A 1 97 ? 23.451 9.371 -15.499 1.00 82.31 97 SER A C 1
ATOM 725 O O . SER A 1 97 ? 23.884 9.165 -14.365 1.00 82.31 97 SER A O 1
ATOM 727 N N . LEU A 1 98 ? 22.140 9.354 -15.770 1.00 84.06 98 LEU A N 1
ATOM 728 C CA . LEU A 1 98 ? 21.115 9.071 -14.763 1.00 84.06 98 LEU A CA 1
ATOM 729 C C . LEU A 1 98 ? 21.164 7.617 -14.288 1.00 84.06 98 LEU A C 1
ATOM 731 O O . LEU A 1 98 ? 21.075 7.385 -13.085 1.00 84.06 98 LEU A O 1
ATOM 735 N N . GLN A 1 99 ? 21.388 6.665 -15.195 1.00 82.75 99 GLN A N 1
ATOM 736 C CA . GLN A 1 99 ? 21.564 5.254 -14.858 1.00 82.75 99 GLN A CA 1
ATOM 737 C C . GLN A 1 99 ? 22.766 5.056 -13.926 1.00 82.75 99 GLN A C 1
ATOM 739 O O . GLN A 1 99 ? 22.635 4.409 -12.895 1.00 82.75 99 GLN A O 1
ATOM 744 N N . GLN A 1 100 ? 23.912 5.687 -14.204 1.00 84.31 100 GLN A N 1
ATOM 745 C CA . GLN A 1 100 ? 25.081 5.604 -13.318 1.00 84.31 100 GLN A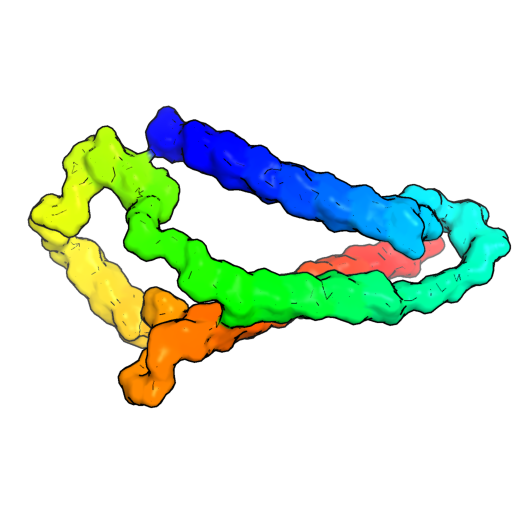 CA 1
ATOM 746 C C . GLN A 1 100 ? 24.825 6.197 -11.927 1.00 84.31 100 GLN A C 1
ATOM 748 O O . GLN A 1 100 ? 25.371 5.715 -10.932 1.00 84.31 100 GLN A O 1
ATOM 753 N N . ILE A 1 101 ? 24.030 7.268 -11.836 1.00 86.94 101 ILE A N 1
ATOM 754 C CA . ILE A 1 101 ? 23.622 7.835 -10.544 1.00 86.94 101 ILE A CA 1
ATOM 755 C C . ILE A 1 101 ? 22.671 6.868 -9.833 1.00 86.94 101 ILE A C 1
ATOM 757 O O . ILE A 1 101 ? 22.845 6.626 -8.639 1.00 86.94 101 ILE A O 1
ATOM 761 N N . GLN A 1 102 ? 21.705 6.289 -10.549 1.00 86.00 102 GLN A N 1
ATOM 762 C CA . GLN A 1 102 ? 20.771 5.304 -10.011 1.00 86.00 102 GLN A CA 1
ATOM 763 C C . GLN A 1 102 ? 21.512 4.073 -9.491 1.00 86.00 102 GLN A C 1
ATOM 765 O O . GLN A 1 102 ? 21.351 3.746 -8.327 1.00 86.00 102 GLN A O 1
ATOM 770 N N . GLU A 1 103 ? 22.398 3.460 -10.272 1.00 82.56 103 GLU A N 1
ATOM 771 C CA . GLU A 1 103 ? 23.196 2.296 -9.855 1.00 82.56 103 GLU A CA 1
ATOM 772 C C . GLU A 1 103 ? 24.035 2.577 -8.597 1.00 82.56 103 GLU A C 1
ATOM 774 O O . GLU A 1 103 ? 24.194 1.709 -7.743 1.00 82.56 103 GLU A O 1
ATOM 779 N N . LYS A 1 104 ? 24.544 3.807 -8.438 1.00 84.88 104 LYS A N 1
ATOM 780 C CA . LYS A 1 104 ? 25.328 4.209 -7.255 1.00 84.88 104 LYS A CA 1
ATOM 781 C C . LYS A 1 104 ? 24.485 4.563 -6.031 1.00 84.88 104 LYS A C 1
ATOM 783 O O . LYS A 1 104 ? 25.024 4.594 -4.926 1.00 84.88 104 LYS A O 1
ATOM 788 N N . THR A 1 105 ? 23.211 4.904 -6.214 1.00 85.75 105 THR A N 1
ATOM 789 C CA . THR A 1 105 ? 22.326 5.384 -5.135 1.00 85.75 105 THR A CA 1
ATOM 790 C C . THR A 1 105 ? 21.227 4.390 -4.772 1.00 85.75 105 THR A C 1
ATOM 792 O O . THR A 1 105 ? 20.676 4.469 -3.673 1.00 85.75 105 THR A O 1
ATOM 795 N N . ALA A 1 106 ? 20.919 3.445 -5.658 1.00 81.88 106 ALA A N 1
ATOM 796 C CA . ALA A 1 106 ? 19.915 2.420 -5.454 1.00 81.88 106 ALA A CA 1
ATOM 797 C C . ALA A 1 106 ? 20.361 1.468 -4.341 1.00 81.88 106 ALA A C 1
ATOM 799 O O . ALA A 1 106 ? 21.390 0.806 -4.424 1.00 81.88 106 ALA A O 1
ATOM 800 N N . ILE A 1 107 ? 19.554 1.406 -3.282 1.00 80.44 107 ILE A N 1
ATOM 801 C CA . ILE A 1 107 ? 19.801 0.543 -2.119 1.00 80.44 107 ILE A CA 1
ATOM 802 C C . ILE A 1 107 ? 19.441 -0.921 -2.437 1.00 80.44 107 ILE A C 1
ATOM 804 O O . ILE A 1 107 ? 20.105 -1.833 -1.955 1.00 80.44 107 ILE A O 1
ATOM 808 N N . LEU A 1 108 ? 18.397 -1.137 -3.245 1.00 76.75 108 LEU A N 1
ATOM 809 C CA . LEU A 1 108 ? 18.022 -2.426 -3.834 1.00 76.75 108 LEU A CA 1
ATOM 810 C C . LEU A 1 108 ? 17.665 -2.198 -5.312 1.00 76.75 108 LEU A C 1
ATOM 812 O O . LEU A 1 108 ? 16.493 -1.935 -5.609 1.00 76.75 108 LEU A O 1
ATOM 816 N N . PRO A 1 109 ? 18.654 -2.222 -6.222 1.00 75.44 109 PRO A N 1
ATOM 817 C CA . PRO A 1 109 ? 18.375 -2.210 -7.654 1.00 75.44 109 PRO A CA 1
ATOM 818 C C . PRO A 1 109 ? 17.468 -3.402 -7.995 1.00 75.44 109 PRO A C 1
ATOM 820 O O . PRO A 1 109 ? 17.674 -4.513 -7.504 1.00 75.44 109 PRO A O 1
ATOM 823 N N . GLU A 1 110 ? 16.383 -3.128 -8.723 1.00 74.69 110 GLU A N 1
ATOM 824 C CA . GLU A 1 110 ? 15.416 -4.128 -9.204 1.00 74.69 110 GLU A CA 1
ATOM 825 C C . GLU A 1 110 ? 14.795 -4.995 -8.090 1.00 74.69 110 GLU A C 1
ATOM 827 O O . GLU A 1 110 ? 14.285 -6.086 -8.341 1.00 74.69 110 GLU A O 1
ATOM 832 N N . TYR A 1 111 ? 14.799 -4.494 -6.846 1.00 74.69 111 TYR A N 1
ATOM 833 C CA . TYR A 1 111 ? 14.361 -5.228 -5.654 1.00 74.69 111 TYR A CA 1
ATOM 834 C C . TYR A 1 111 ? 15.154 -6.515 -5.384 1.00 74.69 111 TYR A C 1
ATOM 836 O O . TYR A 1 111 ? 14.696 -7.356 -4.603 1.00 74.69 111 TYR A O 1
ATOM 844 N N . ASP A 1 112 ? 16.341 -6.658 -5.978 1.00 77.31 112 ASP A N 1
ATOM 845 C CA . ASP A 1 112 ? 17.224 -7.793 -5.751 1.00 77.31 112 ASP A CA 1
ATOM 846 C C . ASP A 1 112 ? 18.284 -7.473 -4.690 1.00 77.31 112 ASP A C 1
ATOM 848 O O . ASP A 1 112 ? 18.611 -6.320 -4.386 1.00 77.31 112 ASP A O 1
ATOM 852 N N . LEU A 1 113 ? 18.789 -8.529 -4.068 1.00 75.19 113 LEU A N 1
ATOM 853 C CA . LEU A 1 113 ? 19.889 -8.435 -3.125 1.00 75.19 113 LEU A CA 1
ATOM 854 C C . LEU A 1 113 ? 21.232 -8.550 -3.862 1.00 75.19 113 LEU A C 1
ATOM 856 O O . LEU A 1 113 ? 21.309 -9.215 -4.895 1.00 75.19 113 LEU A O 1
ATOM 860 N N . PRO A 1 114 ? 22.315 -7.966 -3.312 1.00 67.69 114 PRO A N 1
ATOM 861 C CA . PRO A 1 114 ? 23.659 -8.128 -3.863 1.00 67.69 114 PRO A CA 1
ATOM 862 C C . PRO A 1 114 ? 24.034 -9.608 -4.051 1.00 67.69 114 PRO A C 1
ATOM 864 O O . PRO A 1 114 ? 23.619 -10.464 -3.265 1.00 67.69 114 PRO A O 1
ATOM 867 N N . GLU A 1 115 ? 24.824 -9.893 -5.092 1.00 59.19 115 GLU A N 1
ATOM 868 C CA . GLU A 1 115 ? 25.108 -11.241 -5.607 1.00 59.19 115 GLU A CA 1
ATOM 869 C C . GLU A 1 115 ? 25.347 -12.302 -4.510 1.00 59.19 115 GLU A C 1
ATOM 871 O O . GLU A 1 115 ? 26.265 -12.198 -3.696 1.00 59.19 115 GLU A O 1
ATOM 876 N N . GLY A 1 116 ? 24.521 -13.359 -4.509 1.00 56.72 116 GLY A N 1
ATOM 877 C CA . GLY A 1 116 ? 24.671 -14.531 -3.627 1.00 56.72 116 GLY A CA 1
ATOM 878 C C . GLY A 1 116 ? 23.416 -14.942 -2.848 1.00 56.72 116 GLY A C 1
ATOM 879 O O . GLY A 1 116 ? 23.351 -16.052 -2.314 1.00 56.72 116 GLY A O 1
ATOM 880 N N . SER A 1 117 ? 22.380 -14.105 -2.818 1.00 57.41 117 SER A N 1
ATOM 881 C CA . SER A 1 117 ? 21.077 -14.428 -2.225 1.00 57.41 117 SER A CA 1
ATOM 882 C C . SER A 1 117 ? 19.999 -14.406 -3.302 1.00 57.41 117 SER A C 1
ATOM 884 O O . SER A 1 117 ? 19.586 -13.336 -3.710 1.00 57.41 117 SER A O 1
ATOM 886 N N . GLY A 1 118 ? 19.570 -15.582 -3.772 1.00 64.00 118 GLY A N 1
ATOM 887 C CA . GLY A 1 118 ? 18.711 -15.716 -4.957 1.00 64.00 118 GLY A CA 1
ATOM 888 C C . GLY A 1 118 ? 17.499 -14.775 -5.015 1.00 64.00 118 GLY A C 1
ATOM 889 O O . GLY A 1 118 ? 16.867 -14.524 -3.990 1.00 64.00 118 GLY A O 1
ATOM 890 N N . THR A 1 119 ? 17.160 -14.351 -6.236 1.00 66.06 119 THR A N 1
ATOM 891 C CA . THR A 1 119 ? 16.206 -13.292 -6.625 1.00 66.06 119 THR A CA 1
ATOM 892 C C . THR A 1 119 ? 14.913 -13.239 -5.804 1.00 66.06 119 THR A C 1
ATOM 894 O O . THR A 1 119 ? 14.512 -12.187 -5.314 1.00 66.06 119 THR A O 1
ATOM 897 N N . ASN A 1 120 ? 14.301 -14.391 -5.514 1.00 76.38 120 ASN A N 1
ATOM 898 C CA . ASN A 1 120 ? 13.061 -14.457 -4.728 1.00 76.38 120 ASN A CA 1
ATOM 899 C C . ASN A 1 120 ? 13.214 -13.916 -3.291 1.00 76.38 120 ASN A C 1
ATOM 901 O O . ASN A 1 120 ? 12.254 -13.427 -2.695 1.00 76.38 120 ASN A O 1
ATOM 905 N N . ARG A 1 121 ? 14.419 -13.993 -2.709 1.00 78.75 121 ARG A N 1
ATOM 906 C CA . ARG A 1 121 ? 14.701 -13.476 -1.362 1.00 78.75 121 ARG A CA 1
ATOM 907 C C . ARG A 1 121 ? 14.729 -11.952 -1.331 1.00 78.75 121 ARG A C 1
ATOM 909 O O . ARG A 1 121 ? 14.234 -11.386 -0.358 1.00 78.75 121 ARG A O 1
ATOM 916 N N . GLY A 1 122 ? 15.266 -11.307 -2.368 1.00 82.56 122 GLY A N 1
ATOM 917 C CA . GLY A 1 122 ? 15.257 -9.849 -2.486 1.00 82.56 122 GLY A CA 1
ATOM 918 C C . GLY A 1 122 ? 13.841 -9.302 -2.612 1.00 82.56 122 GLY A C 1
ATOM 919 O O . GLY A 1 122 ? 13.449 -8.420 -1.842 1.00 82.56 122 GLY A O 1
ATOM 920 N N . THR A 1 123 ? 13.021 -9.922 -3.464 1.00 84.75 123 THR A N 1
ATOM 921 C CA . THR A 1 123 ? 11.612 -9.545 -3.645 1.00 84.75 123 THR A CA 1
ATOM 922 C C . THR A 1 123 ? 10.801 -9.693 -2.353 1.00 84.75 123 THR A C 1
ATOM 924 O O . THR A 1 123 ? 10.058 -8.787 -1.980 1.00 84.75 123 THR A O 1
ATOM 927 N N . SER A 1 124 ? 10.973 -10.793 -1.607 1.00 87.12 124 SER A N 1
ATOM 928 C CA . SER A 1 124 ? 10.299 -10.947 -0.307 1.00 87.12 124 SER A CA 1
ATOM 929 C C . SER A 1 124 ? 10.781 -9.924 0.719 1.00 87.12 124 SER A C 1
ATOM 931 O O . SER A 1 124 ? 9.975 -9.372 1.468 1.00 87.12 124 SER A O 1
ATOM 933 N N . LEU A 1 125 ? 12.095 -9.687 0.804 1.00 87.88 125 LEU A N 1
ATOM 934 C CA . LEU A 1 125 ? 12.657 -8.779 1.801 1.00 87.88 125 LEU A CA 1
ATOM 935 C C . LEU A 1 125 ? 12.203 -7.341 1.551 1.00 87.88 125 LEU A C 1
ATOM 937 O O . LEU A 1 125 ? 11.763 -6.667 2.481 1.00 87.88 125 LEU A O 1
ATOM 941 N N . SER A 1 126 ? 12.273 -6.889 0.302 1.00 88.06 126 SER A N 1
ATOM 942 C CA . SER A 1 126 ? 11.813 -5.558 -0.093 1.00 88.06 126 SER A CA 1
ATOM 943 C C . SER A 1 126 ? 10.313 -5.380 0.137 1.00 88.06 126 SER A C 1
ATOM 945 O O . SER A 1 126 ? 9.915 -4.366 0.712 1.00 88.06 126 SER A O 1
ATOM 947 N N . GLY A 1 127 ? 9.487 -6.378 -0.199 1.00 88.44 127 GLY A N 1
ATOM 948 C CA . GLY A 1 127 ? 8.048 -6.351 0.075 1.00 88.44 127 GLY A CA 1
ATOM 949 C C . GLY A 1 127 ? 7.725 -6.272 1.572 1.00 88.44 127 GLY A C 1
ATOM 950 O O . GLY A 1 127 ? 6.895 -5.461 1.998 1.00 88.44 127 GLY A O 1
ATOM 951 N N . LEU A 1 128 ? 8.426 -7.045 2.407 1.00 90.94 128 LEU A N 1
A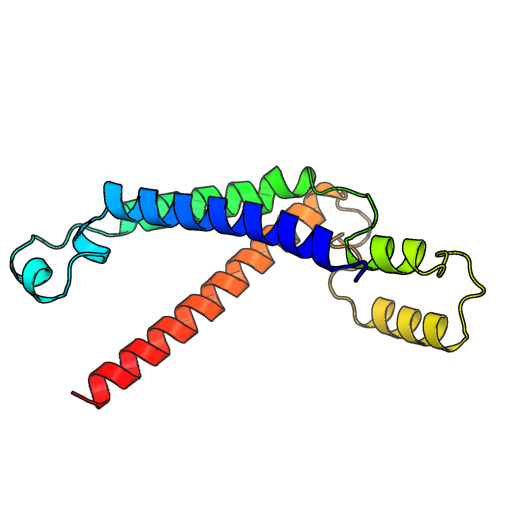TOM 952 C CA . LEU A 1 128 ? 8.257 -7.003 3.864 1.00 90.94 128 LEU A CA 1
ATOM 953 C C . LEU A 1 128 ? 8.726 -5.672 4.467 1.00 90.94 128 LEU A C 1
ATOM 955 O O . LEU A 1 128 ? 7.988 -5.074 5.251 1.00 90.94 128 LEU A O 1
ATOM 959 N N . ILE A 1 129 ? 9.904 -5.171 4.082 1.00 90.56 129 ILE A N 1
ATOM 960 C CA . ILE A 1 129 ? 10.422 -3.879 4.561 1.00 90.56 129 ILE A CA 1
ATOM 961 C C . ILE A 1 129 ? 9.498 -2.738 4.128 1.00 90.56 129 ILE A C 1
ATOM 963 O O . ILE A 1 129 ? 9.122 -1.909 4.960 1.00 90.56 129 ILE A O 1
ATOM 967 N N . GLY A 1 130 ? 9.094 -2.716 2.856 1.00 89.31 130 GLY A N 1
ATOM 968 C CA . GLY A 1 130 ? 8.190 -1.708 2.310 1.00 89.31 130 GLY A CA 1
ATOM 969 C C . GLY A 1 130 ? 6.855 -1.683 3.050 1.00 89.31 130 GLY A C 1
ATOM 970 O O . GLY A 1 130 ? 6.424 -0.629 3.514 1.00 89.31 130 GLY A O 1
ATOM 971 N N . SER A 1 131 ? 6.239 -2.851 3.257 1.00 90.94 131 SER A N 1
ATOM 972 C CA . SER A 1 131 ? 4.981 -2.947 4.007 1.00 90.94 131 SER A CA 1
ATOM 973 C C . SER A 1 131 ? 5.114 -2.483 5.465 1.00 90.94 131 SER A C 1
ATOM 975 O O . SER A 1 131 ? 4.249 -1.757 5.964 1.00 90.94 131 SER A O 1
ATOM 977 N N . GLY A 1 132 ? 6.220 -2.828 6.134 1.00 92.50 132 GLY A N 1
ATOM 978 C CA . GLY A 1 132 ? 6.517 -2.374 7.492 1.00 92.50 132 GLY A CA 1
ATOM 979 C C . GLY A 1 132 ? 6.680 -0.856 7.576 1.00 92.50 132 GLY A C 1
ATOM 980 O O . GLY A 1 132 ? 6.098 -0.219 8.458 1.00 92.50 132 GLY A O 1
ATOM 981 N N . LEU A 1 133 ? 7.408 -0.261 6.629 1.00 93.19 133 LEU A N 1
ATOM 982 C CA . LEU A 1 133 ? 7.597 1.185 6.556 1.00 93.19 133 LEU A CA 1
ATOM 983 C C . LEU A 1 133 ? 6.267 1.913 6.325 1.00 93.19 133 LEU A C 1
ATOM 985 O O . LEU A 1 133 ? 5.961 2.866 7.044 1.00 93.19 133 LEU A O 1
ATOM 989 N N . THR A 1 134 ? 5.435 1.426 5.399 1.00 92.44 134 THR A N 1
ATOM 990 C CA . THR A 1 134 ? 4.094 1.980 5.157 1.00 92.44 134 THR A CA 1
ATOM 991 C C . THR A 1 134 ? 3.234 1.931 6.418 1.00 92.44 134 THR A C 1
ATOM 993 O O . THR A 1 134 ? 2.567 2.913 6.745 1.00 92.44 134 THR A O 1
ATOM 996 N N . MET A 1 135 ? 3.285 0.834 7.178 1.00 90.25 135 MET A N 1
ATOM 997 C CA . MET A 1 135 ? 2.540 0.702 8.433 1.00 90.25 135 MET A CA 1
ATOM 998 C C . MET A 1 135 ? 3.005 1.704 9.499 1.00 90.25 135 MET A C 1
ATOM 1000 O O . MET A 1 135 ? 2.172 2.292 10.193 1.00 90.25 135 MET A O 1
ATOM 1004 N N . VAL A 1 136 ? 4.317 1.942 9.610 1.00 93.88 136 VAL A N 1
ATOM 1005 C CA . VAL A 1 136 ? 4.882 2.953 10.520 1.00 93.88 136 VAL A CA 1
ATOM 1006 C C . VAL A 1 136 ? 4.426 4.356 10.127 1.00 93.88 136 VAL A C 1
ATOM 1008 O O . VAL A 1 136 ? 3.976 5.110 10.990 1.00 93.88 136 VAL A O 1
ATOM 1011 N N . VAL A 1 137 ? 4.491 4.700 8.838 1.00 95.31 137 VAL A N 1
ATOM 1012 C CA . VAL A 1 137 ? 4.073 6.018 8.338 1.00 95.31 137 VAL A CA 1
ATOM 1013 C C . VAL A 1 137 ? 2.573 6.226 8.548 1.00 95.31 137 VAL A C 1
ATOM 1015 O O . VAL A 1 137 ? 2.173 7.210 9.173 1.00 95.31 137 VAL A O 1
ATOM 1018 N N . ALA A 1 138 ? 1.739 5.281 8.108 1.00 90.00 138 ALA A N 1
ATOM 1019 C CA . ALA A 1 138 ? 0.288 5.360 8.264 1.00 90.00 138 ALA A CA 1
ATOM 1020 C C . ALA A 1 138 ? -0.119 5.426 9.746 1.00 90.00 138 ALA A C 1
ATOM 1022 O O . ALA A 1 138 ? -0.907 6.287 10.146 1.00 90.00 138 ALA A O 1
ATOM 1023 N N . GLY A 1 139 ? 0.471 4.570 10.586 1.00 89.69 139 GLY A N 1
ATOM 1024 C CA . GLY A 1 139 ? 0.262 4.588 12.032 1.00 89.69 139 GLY A CA 1
ATOM 1025 C C . GLY A 1 139 ? 0.693 5.910 12.670 1.00 89.69 139 GLY A C 1
ATOM 1026 O O . GLY A 1 139 ? -0.040 6.464 13.490 1.00 89.69 139 GLY A O 1
ATOM 1027 N N . GLY A 1 140 ? 1.838 6.460 12.257 1.00 92.75 140 GLY A N 1
ATOM 1028 C CA . GLY A 1 140 ? 2.342 7.756 12.710 1.00 92.75 140 GLY A CA 1
ATOM 1029 C C . GLY A 1 140 ? 1.393 8.907 12.376 1.00 92.75 140 GLY A C 1
ATOM 1030 O O . GLY A 1 140 ? 1.065 9.704 13.259 1.00 92.75 140 GLY A O 1
ATOM 1031 N N . VAL A 1 141 ? 0.880 8.951 11.142 1.00 93.50 141 VAL A N 1
ATOM 1032 C CA . VAL A 1 141 ? -0.126 9.938 10.711 1.00 93.50 141 VAL A CA 1
ATOM 1033 C C . VAL A 1 141 ? -1.394 9.819 11.557 1.00 93.50 141 VAL A C 1
ATOM 1035 O O . VAL A 1 141 ? -1.873 10.820 12.090 1.00 93.50 141 VAL A O 1
ATOM 1038 N N . ILE A 1 142 ? -1.906 8.601 11.763 1.00 89.75 142 ILE A N 1
ATOM 1039 C CA . ILE A 1 142 ? -3.099 8.366 12.591 1.00 89.75 142 ILE A CA 1
ATOM 1040 C C . ILE A 1 142 ? -2.873 8.847 14.031 1.00 89.75 142 ILE A C 1
ATOM 1042 O O . ILE A 1 142 ? -3.726 9.535 14.596 1.00 89.75 142 ILE A O 1
ATOM 1046 N N . LEU A 1 143 ? -1.733 8.516 14.643 1.00 90.69 143 LEU A N 1
ATOM 1047 C CA . LEU A 1 143 ? -1.411 8.940 16.008 1.00 90.69 143 LEU A CA 1
ATOM 1048 C C . LEU A 1 143 ? -1.290 10.464 16.121 1.00 90.69 143 LEU A C 1
ATOM 1050 O O . LEU A 1 143 ? -1.784 11.039 17.094 1.00 90.69 143 LEU A O 1
ATOM 1054 N N . LEU A 1 144 ? -0.691 11.120 15.125 1.00 93.31 144 LEU A N 1
ATOM 1055 C CA . LEU A 1 144 ? -0.581 12.577 15.067 1.00 93.31 144 LEU A CA 1
ATOM 1056 C C . LEU A 1 144 ? -1.963 13.241 14.986 1.00 93.31 144 LEU A C 1
ATOM 1058 O O . LEU A 1 144 ? -2.251 14.159 15.755 1.00 93.31 144 LEU A O 1
ATOM 1062 N N . LEU A 1 145 ? -2.841 12.741 14.112 1.00 90.75 145 LEU A N 1
ATOM 1063 C CA . LEU A 1 145 ? -4.215 13.237 13.981 1.00 90.75 145 LEU A CA 1
ATOM 1064 C C . LEU A 1 145 ? -5.022 13.030 15.272 1.00 90.75 145 LEU A C 1
ATOM 1066 O O . LEU A 1 145 ? -5.741 13.931 15.708 1.00 90.75 145 LEU A O 1
ATOM 1070 N N . ARG A 1 146 ? -4.863 11.875 15.937 1.00 85.50 146 ARG A N 1
ATOM 1071 C CA . ARG A 1 146 ? -5.524 11.598 17.226 1.00 85.50 146 ARG A CA 1
ATOM 1072 C C . ARG A 1 146 ? -5.047 12.527 18.341 1.00 85.50 146 ARG A C 1
ATOM 1074 O O . ARG A 1 146 ? -5.872 12.934 19.156 1.00 85.50 146 ARG A O 1
ATOM 1081 N N . ARG A 1 147 ? -3.754 12.874 18.382 1.00 86.19 147 ARG A N 1
ATOM 1082 C CA . ARG A 1 147 ? -3.216 13.837 19.360 1.00 86.19 147 ARG A CA 1
ATOM 1083 C C . ARG A 1 147 ? -3.834 15.224 19.178 1.00 86.19 147 ARG A C 1
ATOM 1085 O O . ARG A 1 147 ? -4.363 15.763 20.142 1.00 86.19 147 ARG A O 1
ATOM 1092 N N . ARG A 1 148 ? -3.897 15.730 17.940 1.00 83.94 148 ARG A N 1
ATOM 1093 C CA . ARG A 1 148 ? -4.490 17.049 17.635 1.00 83.94 148 ARG A CA 1
ATOM 1094 C C . ARG A 1 148 ? -5.970 17.152 18.007 1.00 83.94 148 ARG A C 1
ATOM 1096 O O . ARG A 1 148 ? -6.408 18.181 18.511 1.00 83.94 148 ARG A O 1
ATOM 1103 N N . ARG A 1 149 ? -6.742 16.076 17.808 1.00 79.69 149 ARG A N 1
ATOM 1104 C CA . ARG A 1 149 ? -8.167 16.044 18.183 1.00 79.69 149 ARG A CA 1
ATOM 1105 C C . ARG A 1 149 ? -8.380 16.134 19.698 1.00 79.69 149 ARG A C 1
ATOM 1107 O O . ARG A 1 149 ? -9.374 16.706 20.118 1.00 79.69 149 ARG A O 1
ATOM 1114 N N . LYS A 1 150 ? -7.460 15.587 20.500 1.00 69.69 150 LYS A N 1
ATOM 1115 C CA . LYS A 1 150 ? -7.520 15.633 21.970 1.00 69.69 150 LYS A CA 1
ATOM 1116 C C . LYS A 1 150 ? -7.107 16.997 22.543 1.00 69.69 150 LYS A C 1
ATOM 1118 O O . LYS A 1 150 ? -7.473 17.306 23.662 1.00 69.69 150 LYS A O 1
ATOM 1123 N N . GLU A 1 151 ? -6.338 17.785 21.796 1.00 62.62 151 GLU A N 1
ATOM 1124 C CA . GLU A 1 151 ? -5.950 19.154 22.175 1.00 62.62 151 GLU A CA 1
ATOM 1125 C C . GLU A 1 151 ? -7.009 20.201 21.785 1.00 62.62 151 GLU A C 1
ATOM 1127 O O . GLU A 1 151 ? -6.986 21.312 22.302 1.00 62.62 151 GLU A O 1
ATOM 1132 N N . SER A 1 152 ? -7.928 19.857 20.874 1.00 56.56 152 SER A N 1
ATOM 1133 C CA . SER A 1 152 ? -8.955 20.766 20.334 1.00 56.56 152 SER A CA 1
ATOM 1134 C C . SER A 1 152 ? -10.362 20.544 20.913 1.00 56.56 152 SER A C 1
ATOM 1136 O O . SER A 1 152 ? -11.305 21.181 20.446 1.00 56.56 152 SER A O 1
ATOM 1138 N N . GLY A 1 153 ? -10.529 19.619 21.862 1.00 47.16 153 GLY A N 1
ATOM 1139 C CA . GLY A 1 153 ? -11.800 19.303 22.524 1.00 47.16 153 GLY A CA 1
ATOM 1140 C C . GLY A 1 153 ? -11.611 19.188 24.023 1.00 47.16 153 GLY A C 1
ATOM 1141 O O . GLY A 1 153 ? -12.549 19.579 24.745 1.00 47.16 153 GLY A O 1
#

Sequence (153 aa):
LLMQPIHLAIGLVEGLATATVIIFLATARPDILDGVEVAAAQQVRSLRGVVMALLAVTILVGGFFAWFASSQPDGLEWALEKAGFESNTELSETHHSLQQIQEKTAILPEYDLPEGSGTNRGTSLSGLIGSGLTMVVAGGVILLLRRRRKESG

Radius of gyration: 21.58 Å; chains: 1; bounding box: 48×36×56 Å

Secondary structure (DSSP, 8-state):
-TTHHHHHHHHHHHHHHHHHHHHHHHHH-GGGTS-HHHHTTS----THHHHHHHHHHHHHHHHTGGGG---S--HHHHHHHHTT--TTS---HHHHHHHHHHHHH-SSGGGPPSTTS-HHHHHHHHHHHHHHHHHHHHHHHHHHHHHHHHH--

pLDDT: mean 80.7, std 12.21, range [47.16, 97.12]

Foldseek 3Di:
DLLVVVCVVVVVVVVVVVVVLVVCCCVVPVVVVDDPVVVV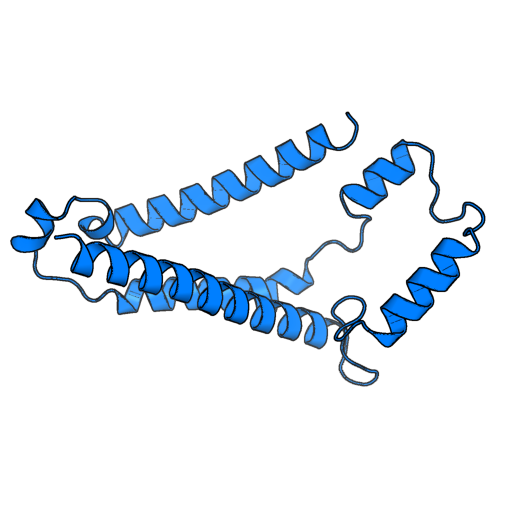VDDDDDCVVVVVVVVVVLLCCQAPVLVVPDPDDDSVQVSCVVVVNDPPDPQPPVNVVVVVVCVVPPPQVVLADPPDDDRSRSSSVCSVVVSVVVCVVVVVVVVVVVVVVVVVD